Protein AF-A0A7C1K7Y1-F1 (afdb_monomer)

Mean predicted aligned error: 3.79 Å

Sequence (79 aa):
HYYAPKEARWKLDKNRALPIARAVENTMYVLLANTVGSHLGMVSLGNSLIVDPDGCVVAAAGESEETLLTLSLEKFGAA

pLDDT: mean 93.63, std 11.98, range [42.0, 98.81]

Solvent-accessible surface area (backbone atoms only — not comparable to full-atom values): 4624 Å² total; per-residue (Å²): 112,70,28,53,62,69,59,43,60,66,41,48,64,58,65,54,48,52,47,29,51,53,6,44,79,63,66,30,72,30,78,48,84,54,46,51,47,74,57,95,87,17,30,17,55,30,54,22,34,32,22,35,38,87,38,49,74,81,41,74,49,56,47,67,60,89,78,87,87,83,84,70,68,83,82,66,78,82,134

Radius of gyration: 13.93 Å; Cα contacts (8 Å, |Δi|>4): 137; chains: 1; bounding box: 38×25×32 Å

Foldseek 3Di:
DWAQPVVLVVCQVVLLVVQLCVLQVPLAKGWAFWDADDDPNTGHQTFTFIAGSNSDTPDTDGGHDDDDDDDDCVVVPDD

Structure (mmCIF, N/CA/C/O backbone):
data_AF-A0A7C1K7Y1-F1
#
_entry.id   AF-A0A7C1K7Y1-F1
#
loop_
_atom_site.group_PDB
_atom_site.id
_atom_site.type_symbol
_atom_site.label_atom_id
_atom_site.label_alt_id
_atom_site.label_comp_id
_atom_site.label_asym_id
_atom_site.label_entity_id
_atom_site.label_seq_id
_atom_site.pdbx_PDB_ins_code
_atom_site.Cartn_x
_atom_site.Cartn_y
_atom_site.Cartn_z
_atom_site.occupancy
_atom_site.B_iso_or_equiv
_atom_site.auth_seq_id
_atom_site.auth_comp_id
_atom_site.auth_asym_id
_atom_site.auth_atom_id
_atom_site.pdbx_PDB_model_num
ATOM 1 N N . HIS A 1 1 ? 13.615 4.048 -2.297 1.00 83.56 1 HIS A N 1
ATOM 2 C CA . HIS A 1 1 ? 14.660 3.030 -2.588 1.00 83.56 1 HIS A CA 1
ATOM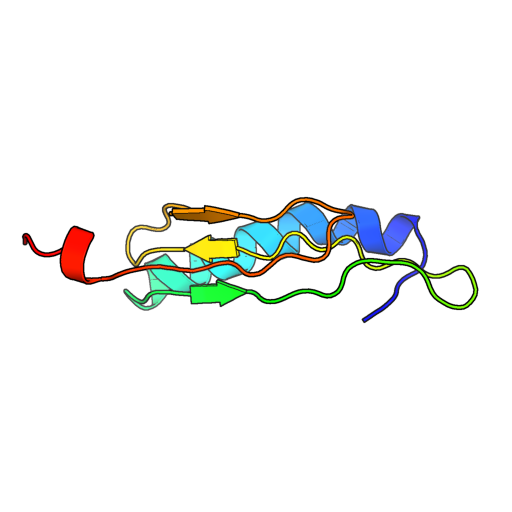 3 C C . HIS A 1 1 ? 14.387 2.374 -3.933 1.00 83.56 1 HIS A C 1
ATOM 5 O O . HIS A 1 1 ? 13.228 2.081 -4.206 1.00 83.56 1 HIS A O 1
ATOM 11 N N . TYR A 1 2 ? 15.419 2.122 -4.740 1.00 95.62 2 TYR A N 1
ATOM 12 C CA . TYR A 1 2 ? 15.296 1.442 -6.034 1.00 95.62 2 TYR A CA 1
ATOM 13 C C . TYR A 1 2 ? 15.816 0.005 -5.938 1.00 95.62 2 TYR A C 1
ATOM 15 O O . TYR A 1 2 ? 16.793 -0.244 -5.235 1.00 95.62 2 TYR A O 1
ATOM 23 N N . TYR A 1 3 ? 15.165 -0.921 -6.639 1.00 96.88 3 TYR A N 1
ATOM 24 C CA . TYR A 1 3 ? 15.455 -2.357 -6.604 1.00 96.88 3 TYR A CA 1
ATOM 25 C C . TYR A 1 3 ? 15.541 -2.937 -8.013 1.00 96.88 3 TYR A C 1
ATOM 27 O O . TYR A 1 3 ? 15.015 -2.350 -8.960 1.00 96.88 3 TYR A O 1
ATOM 35 N N . ALA A 1 4 ? 16.141 -4.119 -8.153 1.00 98.06 4 ALA A N 1
ATOM 36 C CA . ALA A 1 4 ? 16.037 -4.860 -9.403 1.00 98.06 4 ALA A CA 1
ATOM 37 C C . ALA A 1 4 ? 14.544 -5.121 -9.705 1.00 98.06 4 ALA A C 1
ATOM 39 O O . ALA A 1 4 ? 13.792 -5.39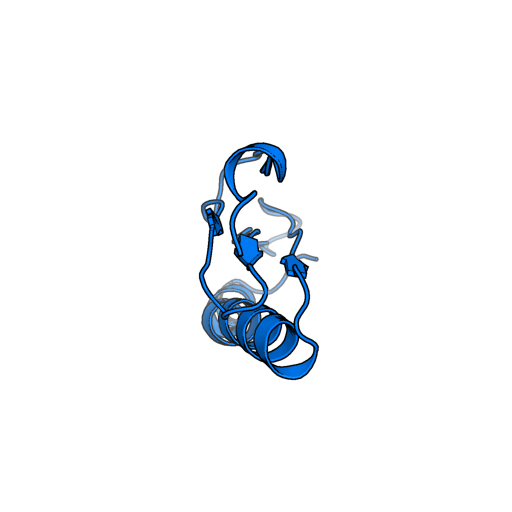6 -8.764 1.00 98.06 4 ALA A O 1
ATOM 40 N N . PRO A 1 5 ? 14.085 -5.087 -10.972 1.00 96.94 5 PRO A N 1
ATOM 41 C CA . PRO A 1 5 ? 12.653 -5.148 -11.296 1.00 96.94 5 PRO A CA 1
ATOM 42 C C . PRO A 1 5 ? 11.891 -6.308 -10.640 1.00 96.94 5 PRO A C 1
ATOM 44 O O . PRO A 1 5 ? 10.788 -6.129 -10.125 1.00 96.94 5 PRO A O 1
ATOM 47 N N . LYS A 1 6 ? 12.514 -7.489 -10.586 1.00 97.44 6 LYS A N 1
ATOM 48 C CA . LYS A 1 6 ? 11.957 -8.677 -9.930 1.00 97.44 6 LYS A CA 1
ATOM 49 C C . LYS A 1 6 ? 11.775 -8.483 -8.422 1.00 97.44 6 LYS A C 1
ATOM 51 O O . LYS A 1 6 ? 10.719 -8.805 -7.887 1.00 97.44 6 LYS A O 1
ATOM 56 N N . GLU A 1 7 ? 12.785 -7.942 -7.746 1.00 97.44 7 GLU A N 1
ATOM 57 C CA . GLU A 1 7 ? 12.721 -7.672 -6.309 1.00 97.44 7 GLU A CA 1
ATOM 58 C C . GLU A 1 7 ? 11.688 -6.583 -6.003 1.00 97.44 7 GLU A C 1
ATOM 60 O O . GLU A 1 7 ? 10.875 -6.753 -5.097 1.00 97.44 7 GLU A O 1
ATOM 65 N N . ALA A 1 8 ? 11.658 -5.504 -6.794 1.00 96.94 8 ALA A N 1
ATOM 66 C CA . ALA A 1 8 ? 10.670 -4.439 -6.645 1.00 96.94 8 ALA A CA 1
ATOM 67 C C . ALA A 1 8 ? 9.237 -4.992 -6.685 1.00 96.94 8 ALA A C 1
ATOM 69 O O . ALA A 1 8 ? 8.425 -4.659 -5.822 1.00 96.94 8 ALA A O 1
ATOM 70 N N . ARG A 1 9 ? 8.951 -5.885 -7.644 1.00 96.94 9 ARG A N 1
ATOM 71 C CA . ARG A 1 9 ? 7.641 -6.533 -7.793 1.00 96.94 9 ARG A CA 1
ATOM 72 C C . ARG A 1 9 ? 7.291 -7.420 -6.597 1.00 96.94 9 ARG A C 1
ATOM 74 O O . ARG A 1 9 ? 6.175 -7.350 -6.101 1.00 96.94 9 ARG A O 1
ATOM 81 N N . TRP A 1 10 ? 8.231 -8.224 -6.104 1.00 97.19 10 TRP A N 1
ATOM 82 C CA . TRP A 1 10 ? 8.000 -9.126 -4.965 1.00 97.19 10 TRP A CA 1
ATOM 83 C C . TRP A 1 10 ? 7.750 -8.414 -3.638 1.00 97.19 10 TRP A C 1
ATOM 85 O O . TRP A 1 10 ? 7.199 -8.998 -2.707 1.00 97.19 10 TRP A O 1
ATOM 95 N N . LYS A 1 11 ? 8.150 -7.149 -3.526 1.00 95.38 11 LYS A N 1
ATOM 96 C CA . LYS A 1 11 ? 7.913 -6.366 -2.317 1.00 95.38 11 LYS A CA 1
ATOM 97 C C . LYS A 1 11 ? 6.479 -5.870 -2.180 1.00 95.38 11 LYS A C 1
ATOM 99 O O . LYS A 1 11 ? 6.127 -5.497 -1.066 1.00 95.38 11 LYS A O 1
ATOM 104 N N . LEU A 1 12 ? 5.680 -5.846 -3.248 1.00 96.31 12 LEU A N 1
ATOM 105 C CA . LEU A 1 12 ? 4.362 -5.206 -3.232 1.00 96.31 12 LEU A CA 1
ATOM 106 C C . LEU A 1 12 ? 3.441 -5.782 -2.159 1.00 96.31 12 LEU A C 1
ATOM 108 O O . LEU A 1 12 ? 2.942 -5.030 -1.324 1.00 96.31 12 LEU A O 1
ATOM 112 N N . ASP A 1 13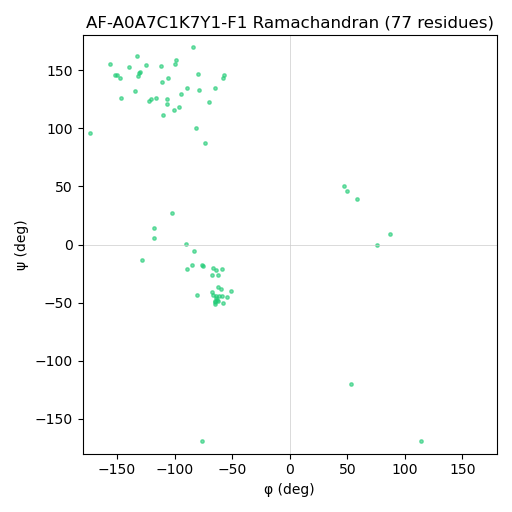 ? 3.306 -7.106 -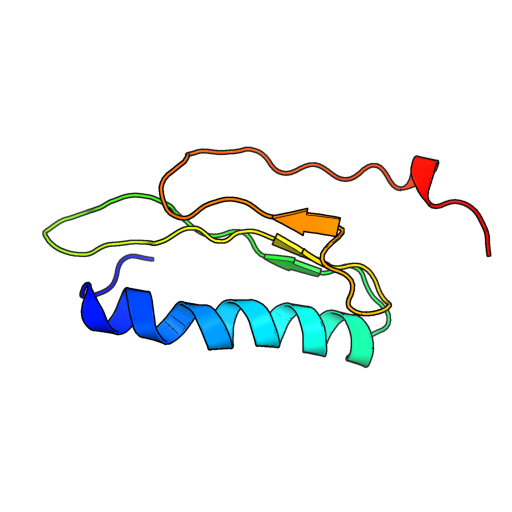2.111 1.00 97.31 13 ASP A N 1
ATOM 113 C CA . ASP A 1 13 ? 2.395 -7.762 -1.171 1.00 97.31 13 ASP A CA 1
ATOM 114 C C . ASP A 1 13 ? 2.810 -7.505 0.279 1.00 97.31 13 ASP A C 1
ATOM 116 O O . ASP A 1 13 ? 2.006 -7.059 1.097 1.00 97.31 13 ASP A O 1
ATOM 120 N N . LYS A 1 14 ? 4.100 -7.689 0.590 1.00 96.81 14 LYS A N 1
ATOM 121 C CA . LYS A 1 14 ? 4.642 -7.406 1.926 1.00 96.81 14 LYS A CA 1
ATOM 122 C C . LYS A 1 14 ? 4.481 -5.929 2.297 1.00 96.81 14 LYS A C 1
ATOM 124 O O . LYS A 1 14 ? 4.101 -5.618 3.422 1.00 96.81 14 LYS A O 1
ATOM 129 N N . ASN A 1 15 ? 4.782 -5.021 1.371 1.00 97.38 15 ASN A N 1
ATOM 130 C CA . ASN A 1 15 ? 4.700 -3.583 1.608 1.00 97.38 15 ASN A CA 1
ATOM 131 C C . ASN A 1 15 ? 3.256 -3.111 1.808 1.00 97.38 15 ASN A C 1
ATOM 133 O O . ASN A 1 15 ? 3.060 -2.112 2.487 1.00 97.38 15 ASN A O 1
ATOM 137 N N . ARG A 1 16 ? 2.261 -3.816 1.260 1.00 98.19 16 ARG A N 1
ATOM 138 C CA . ARG A 1 16 ? 0.844 -3.559 1.536 1.00 98.19 16 ARG A CA 1
ATOM 139 C C . ARG A 1 16 ? 0.388 -4.188 2.853 1.00 98.19 16 ARG A C 1
ATOM 141 O O . ARG A 1 16 ? -0.320 -3.543 3.617 1.00 98.19 16 ARG A O 1
ATOM 148 N N . ALA A 1 17 ? 0.797 -5.425 3.128 1.00 98.62 17 ALA A N 1
ATOM 149 C CA . ALA A 1 17 ? 0.359 -6.169 4.307 1.00 98.62 17 ALA A CA 1
ATOM 150 C C . ALA A 1 17 ? 0.890 -5.575 5.622 1.00 98.62 17 ALA A C 1
ATOM 152 O O . ALA A 1 17 ? 0.148 -5.486 6.596 1.00 98.62 17 ALA A O 1
ATOM 153 N N . LEU A 1 18 ? 2.157 -5.143 5.654 1.00 98.50 18 LEU A N 1
ATOM 154 C CA . LEU A 1 18 ? 2.789 -4.652 6.883 1.00 98.50 18 LEU A CA 1
ATOM 155 C C . LEU A 1 18 ? 2.114 -3.393 7.460 1.00 98.50 18 LEU A C 1
ATOM 157 O O . LEU A 1 18 ? 1.824 -3.406 8.653 1.00 98.50 18 LEU A O 1
ATOM 161 N N . PRO A 1 19 ? 1.823 -2.327 6.684 1.00 98.56 19 PRO A N 1
ATOM 162 C CA . PRO A 1 19 ? 1.084 -1.176 7.199 1.00 98.56 19 PRO A CA 1
ATOM 163 C C . PRO A 1 19 ? -0.305 -1.532 7.725 1.00 98.56 19 PRO A C 1
ATOM 165 O O . PRO A 1 19 ? -0.705 -0.989 8.747 1.00 98.56 19 PRO A O 1
ATOM 168 N N . ILE A 1 20 ? -1.015 -2.452 7.056 1.00 98.81 20 ILE A N 1
ATOM 169 C CA . ILE A 1 20 ? -2.357 -2.885 7.469 1.00 98.81 20 ILE A CA 1
ATOM 170 C C . ILE A 1 20 ? -2.294 -3.590 8.822 1.00 98.81 20 ILE A C 1
ATOM 172 O O . ILE A 1 20 ? -2.996 -3.199 9.750 1.00 98.81 20 ILE A O 1
ATOM 176 N N . ALA A 1 21 ? -1.401 -4.573 8.963 1.00 98.81 21 ALA A N 1
ATOM 177 C CA . ALA A 1 21 ? -1.197 -5.259 10.236 1.00 98.81 21 ALA A CA 1
ATOM 178 C C . ALA A 1 21 ? -0.793 -4.270 11.340 1.00 98.81 21 ALA A C 1
ATOM 180 O O . ALA A 1 21 ? -1.363 -4.277 12.427 1.00 98.81 21 ALA A O 1
ATOM 181 N N . ARG A 1 22 ? 0.134 -3.354 11.035 1.00 98.62 22 ARG A N 1
ATOM 182 C CA . ARG A 1 22 ? 0.633 -2.359 11.988 1.00 98.62 22 ARG A CA 1
ATOM 183 C C . ARG A 1 22 ? -0.462 -1.407 12.471 1.00 98.62 22 ARG A C 1
ATOM 185 O O . ARG A 1 22 ? -0.430 -1.026 13.639 1.00 98.62 22 ARG A O 1
ATOM 192 N N . ALA A 1 23 ? -1.392 -1.034 11.594 1.00 98.69 23 ALA A N 1
ATOM 193 C CA . ALA A 1 23 ? -2.511 -0.163 11.929 1.00 98.69 23 ALA A 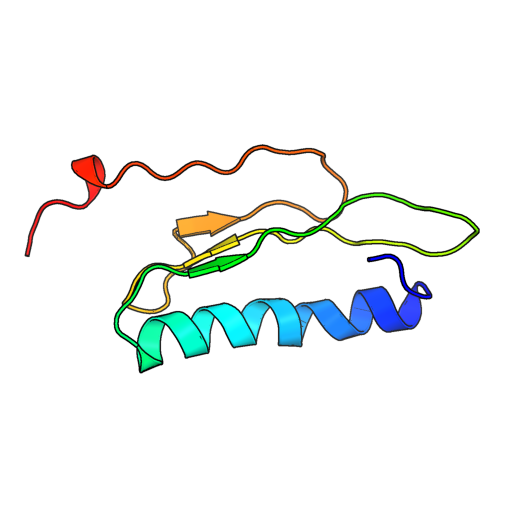CA 1
ATOM 194 C C . ALA A 1 23 ? -3.454 -0.830 12.937 1.00 98.69 23 ALA A C 1
ATOM 196 O O . ALA A 1 23 ? -3.708 -0.261 13.997 1.00 98.69 23 ALA A O 1
ATOM 197 N N . VAL A 1 24 ? -3.848 -2.078 12.660 1.00 98.69 24 VAL A N 1
ATOM 198 C CA . VAL A 1 24 ? -4.734 -2.873 13.525 1.00 98.69 24 VAL A CA 1
ATOM 199 C C . VAL A 1 24 ? -4.076 -3.185 14.869 1.00 98.69 24 VAL A C 1
ATOM 201 O O . VAL A 1 24 ? -4.665 -2.955 15.921 1.00 98.69 24 VAL A O 1
ATOM 204 N N . GLU A 1 25 ? -2.829 -3.665 14.861 1.00 98.75 25 GLU A N 1
ATOM 205 C CA . GLU A 1 25 ? -2.107 -4.073 16.077 1.00 98.75 25 GLU A CA 1
ATOM 206 C C . GLU A 1 25 ? -1.884 -2.930 17.075 1.00 98.75 25 GLU A C 1
ATOM 208 O O . GLU A 1 25 ? -1.698 -3.183 18.263 1.00 98.75 25 GLU A O 1
ATOM 213 N N . ASN A 1 26 ? -1.847 -1.684 16.597 1.00 98.44 26 ASN A N 1
ATOM 214 C CA . ASN A 1 26 ? -1.517 -0.516 17.416 1.00 98.44 26 AS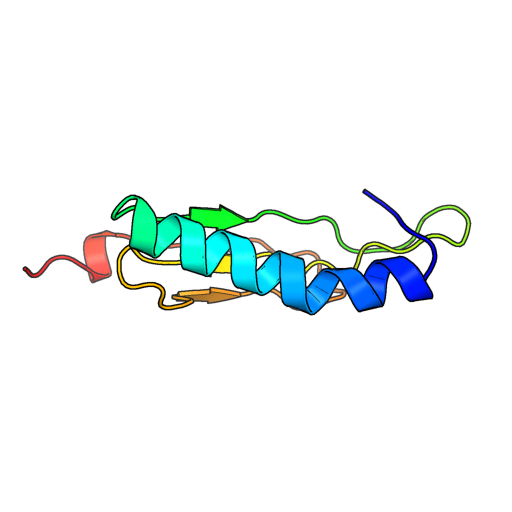N A CA 1
ATOM 215 C C . ASN A 1 26 ? -2.674 0.488 17.502 1.00 98.44 26 ASN A C 1
ATOM 217 O O . ASN A 1 26 ? -2.477 1.571 18.048 1.00 98.44 26 ASN A O 1
ATOM 221 N N . THR A 1 27 ? -3.848 0.156 16.952 1.00 98.06 27 THR A N 1
ATOM 222 C CA . THR A 1 27 ? -5.028 1.035 16.893 1.00 98.06 27 THR A CA 1
ATOM 223 C C . THR A 1 27 ? -4.667 2.446 16.407 1.00 98.06 27 THR A C 1
ATOM 225 O O . THR A 1 27 ? -4.984 3.452 17.043 1.00 98.06 27 THR A O 1
ATOM 228 N N . MET A 1 28 ? -3.940 2.536 15.290 1.00 97.44 28 MET A N 1
ATOM 229 C CA . MET A 1 28 ? -3.420 3.812 14.791 1.00 97.44 28 MET A CA 1
ATOM 230 C C . MET A 1 28 ? -3.512 3.940 13.276 1.00 97.44 28 MET A C 1
ATOM 232 O O . MET A 1 28 ? -3.411 2.956 12.548 1.00 97.44 28 MET A O 1
ATOM 236 N N . TYR A 1 29 ? -3.606 5.180 12.798 1.00 97.56 29 TYR A N 1
ATOM 237 C CA . TYR A 1 29 ? -3.393 5.475 11.386 1.00 97.56 29 TYR A CA 1
ATOM 238 C C . TYR A 1 29 ? -1.941 5.182 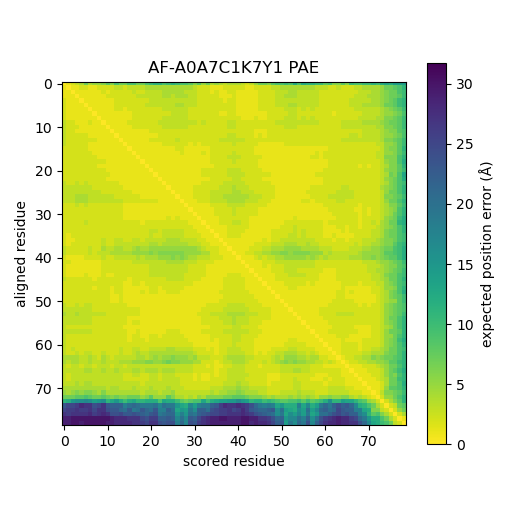10.997 1.00 97.56 29 TYR A C 1
ATOM 240 O O . TYR A 1 29 ? -1.008 5.601 11.686 1.00 97.56 29 TYR A O 1
ATOM 248 N N . VAL A 1 30 ? -1.738 4.515 9.862 1.00 98.50 30 VAL A N 1
ATOM 249 C CA . VAL A 1 30 ? -0.403 4.231 9.320 1.00 98.50 30 VAL A CA 1
ATOM 250 C C . VAL A 1 30 ? -0.281 4.805 7.920 1.00 98.50 30 VAL A C 1
ATOM 252 O O . VAL A 1 30 ? -1.061 4.482 7.029 1.00 98.50 30 VAL A O 1
ATOM 255 N N . LEU A 1 31 ? 0.729 5.652 7.724 1.00 98.19 31 LEU A N 1
ATOM 256 C CA . LEU A 1 31 ? 1.033 6.283 6.446 1.00 98.19 31 LEU A CA 1
ATOM 257 C C . LEU A 1 31 ? 2.333 5.686 5.901 1.00 98.19 31 LEU A C 1
ATOM 259 O O . LEU A 1 31 ? 3.411 5.912 6.450 1.00 98.19 31 LEU A O 1
ATOM 263 N N . LEU A 1 32 ? 2.234 4.930 4.810 1.00 97.88 32 LEU A N 1
ATOM 264 C CA . LEU A 1 32 ? 3.385 4.445 4.056 1.00 97.88 32 LEU A CA 1
ATOM 265 C C . LEU A 1 32 ? 3.649 5.388 2.882 1.00 97.88 32 LEU A C 1
ATOM 267 O O . LEU A 1 32 ? 2.820 5.497 1.981 1.00 97.88 32 LEU A O 1
ATOM 271 N N . ALA A 1 33 ? 4.828 6.009 2.861 1.00 97.00 33 ALA A N 1
ATOM 272 C CA . ALA A 1 33 ? 5.308 6.794 1.729 1.00 97.00 33 ALA A CA 1
ATOM 273 C C . ALA A 1 33 ? 6.423 6.042 0.990 1.00 97.00 33 ALA A C 1
ATOM 275 O O . ALA A 1 33 ? 7.433 5.661 1.583 1.00 97.00 33 ALA A O 1
ATOM 276 N N . ASN A 1 34 ? 6.247 5.855 -0.316 1.00 96.56 34 ASN A N 1
ATOM 277 C CA . ASN A 1 34 ? 7.184 5.183 -1.206 1.00 96.56 34 ASN A CA 1
ATOM 278 C C . ASN A 1 34 ? 7.571 6.073 -2.391 1.00 96.56 34 ASN A C 1
ATOM 280 O O . ASN A 1 34 ? 6.826 6.950 -2.821 1.00 96.56 34 ASN A O 1
ATOM 284 N N . THR A 1 35 ? 8.754 5.804 -2.937 1.00 96.44 35 THR A N 1
ATOM 285 C CA . THR A 1 35 ? 9.267 6.443 -4.154 1.00 96.44 35 THR A CA 1
ATOM 286 C C . THR A 1 35 ? 8.652 5.793 -5.401 1.00 96.44 35 THR A C 1
ATOM 288 O O . THR A 1 35 ? 8.442 4.580 -5.417 1.00 96.44 35 THR A O 1
ATOM 291 N N . VAL A 1 36 ? 8.433 6.571 -6.462 1.00 97.19 36 VAL A N 1
ATOM 292 C CA . VAL A 1 36 ? 8.142 6.076 -7.819 1.00 97.19 36 VAL A CA 1
ATOM 293 C C . VAL A 1 36 ? 9.298 6.396 -8.764 1.00 97.19 36 VAL A C 1
ATOM 295 O O . VAL A 1 36 ? 10.036 7.356 -8.547 1.00 97.19 36 VAL A O 1
ATOM 298 N N . GLY A 1 37 ? 9.458 5.594 -9.814 1.00 97.25 37 GLY A N 1
ATOM 299 C CA . GLY A 1 37 ? 10.378 5.872 -10.917 1.00 97.25 37 GLY A CA 1
ATOM 300 C C . GLY A 1 37 ? 11.534 4.884 -11.030 1.00 97.25 37 GLY A C 1
ATOM 301 O O . GLY A 1 37 ? 11.571 3.838 -10.377 1.00 97.25 37 GLY A O 1
ATOM 302 N N . SER A 1 38 ? 12.507 5.222 -11.874 1.00 96.75 38 SER A N 1
ATOM 303 C CA . SER A 1 38 ? 13.647 4.360 -12.192 1.00 96.75 38 SER A CA 1
ATOM 304 C C . SER A 1 38 ? 14.979 5.093 -12.098 1.00 96.75 38 SER A C 1
ATOM 306 O O . SER A 1 38 ? 15.082 6.253 -12.493 1.00 96.75 38 SER A O 1
ATOM 308 N N . HIS A 1 39 ? 16.018 4.392 -11.654 1.00 95.88 39 HIS A N 1
ATOM 309 C CA . HIS A 1 39 ? 17.378 4.912 -11.581 1.00 95.88 39 HIS A CA 1
ATOM 310 C C . HIS A 1 39 ? 18.390 3.792 -11.843 1.00 95.88 39 HIS A C 1
ATOM 312 O O . HIS A 1 39 ? 18.341 2.760 -11.181 1.00 95.88 39 HIS A O 1
ATOM 318 N N . LEU A 1 40 ? 19.303 3.984 -12.806 1.00 96.31 40 LEU A N 1
ATOM 319 C CA . LEU A 1 40 ? 20.388 3.040 -13.133 1.00 96.31 40 LEU A CA 1
ATOM 320 C C . LEU A 1 40 ? 19.918 1.578 -13.319 1.00 96.31 40 LEU A C 1
ATOM 322 O O . LEU A 1 40 ? 20.499 0.650 -12.764 1.00 96.31 40 LEU A O 1
ATOM 326 N N . GLY A 1 41 ? 18.831 1.368 -14.072 1.00 95.69 41 GLY A N 1
ATOM 327 C CA . GLY A 1 41 ? 18.254 0.034 -14.324 1.00 95.69 41 GLY A CA 1
ATOM 328 C C . GLY A 1 41 ? 17.457 -0.564 -13.154 1.00 95.69 41 GLY A C 1
ATOM 329 O O . GLY A 1 41 ? 16.892 -1.649 -13.279 1.00 95.69 41 GLY A O 1
ATOM 330 N N . MET A 1 42 ? 17.374 0.152 -12.035 1.00 98.00 42 MET A N 1
ATOM 331 C CA . MET A 1 42 ? 16.595 -0.203 -10.852 1.00 98.00 42 MET A CA 1
ATOM 332 C C . MET A 1 42 ? 15.272 0.574 -10.845 1.00 98.00 42 MET A C 1
ATOM 334 O O . MET A 1 42 ? 15.177 1.660 -11.419 1.00 98.00 42 MET A O 1
ATOM 338 N N . VAL A 1 43 ? 14.247 0.051 -10.172 1.00 97.94 43 VAL A N 1
ATOM 339 C CA . VAL A 1 43 ? 12.894 0.628 -10.133 1.00 97.94 43 VAL A CA 1
ATOM 340 C C . VAL A 1 43 ? 12.354 0.729 -8.707 1.00 97.94 43 VAL A C 1
ATOM 342 O O . VAL A 1 43 ? 12.663 -0.091 -7.839 1.00 97.94 43 VAL A O 1
ATOM 345 N N . SER A 1 44 ? 11.546 1.757 -8.465 1.00 97.50 44 SER A N 1
ATOM 346 C CA . SER A 1 44 ? 10.698 1.911 -7.288 1.00 97.50 44 SER A CA 1
ATOM 347 C C . SER A 1 44 ? 9.247 2.005 -7.748 1.00 97.50 44 SER A C 1
ATOM 349 O O . SER A 1 44 ? 8.931 2.810 -8.620 1.00 97.50 44 SER A O 1
ATOM 351 N N . LEU A 1 45 ? 8.388 1.143 -7.204 1.00 97.31 45 LEU A N 1
ATOM 352 C CA . LEU A 1 45 ? 7.020 0.940 -7.690 1.00 97.31 45 LEU A CA 1
ATOM 353 C C . LEU A 1 45 ? 5.969 1.636 -6.818 1.00 97.31 45 LEU A C 1
ATOM 355 O O . LEU A 1 45 ? 4.859 1.130 -6.718 1.00 97.31 45 LEU A O 1
ATOM 359 N N . GLY A 1 46 ? 6.301 2.724 -6.115 1.00 96.75 46 GLY A N 1
ATOM 360 C CA . GLY A 1 46 ? 5.310 3.506 -5.370 1.00 96.75 46 GLY A CA 1
ATOM 361 C C . GLY A 1 46 ? 4.475 2.664 -4.406 1.00 96.75 46 GLY A C 1
ATOM 362 O O . GLY A 1 46 ? 5.020 2.028 -3.502 1.00 96.75 46 GLY A O 1
ATOM 363 N N . ASN A 1 47 ? 3.153 2.651 -4.607 1.00 97.19 47 ASN A N 1
ATOM 364 C CA . ASN A 1 47 ? 2.182 2.025 -3.702 1.00 97.19 47 ASN A CA 1
ATOM 365 C C . ASN A 1 47 ? 2.242 2.608 -2.282 1.00 97.19 47 ASN A C 1
ATOM 367 O O . ASN A 1 47 ? 2.158 1.888 -1.285 1.00 97.19 47 ASN A O 1
ATOM 371 N N . SER A 1 48 ? 2.430 3.925 -2.189 1.00 98.12 48 SER A N 1
ATOM 372 C CA . SER A 1 48 ? 2.139 4.655 -0.955 1.00 98.12 48 SER A CA 1
ATOM 373 C C . SER A 1 48 ? 0.678 4.429 -0.575 1.00 98.12 48 SER A C 1
ATOM 375 O O . SER A 1 48 ? -0.176 4.314 -1.456 1.00 98.12 48 SER A O 1
ATOM 377 N N . LEU A 1 49 ? 0.371 4.369 0.715 1.00 98.38 49 LEU A N 1
ATOM 378 C CA . LEU A 1 49 ? -0.996 4.163 1.181 1.00 98.38 49 LEU A CA 1
ATOM 379 C C . LEU A 1 49 ? -1.190 4.693 2.601 1.00 98.38 49 LEU A C 1
ATOM 381 O O . LEU A 1 49 ? -0.237 4.790 3.376 1.00 98.38 49 LEU A O 1
ATOM 385 N N . ILE A 1 50 ? -2.434 5.024 2.924 1.00 98.50 50 ILE A N 1
ATOM 386 C CA . ILE A 1 50 ? -2.878 5.429 4.254 1.00 98.50 50 ILE A CA 1
ATOM 387 C C . ILE A 1 50 ? -3.866 4.372 4.741 1.00 98.50 50 ILE A C 1
ATOM 389 O O . ILE A 1 50 ? -4.832 4.069 4.039 1.00 98.50 50 ILE A O 1
ATOM 393 N N . VAL A 1 51 ? -3.607 3.812 5.919 1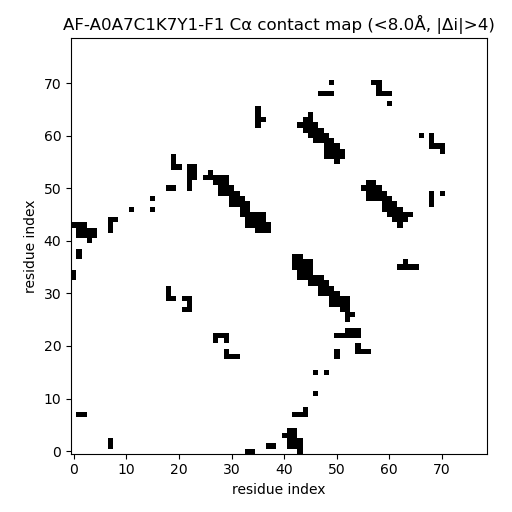.00 98.56 51 VAL A N 1
ATOM 394 C CA . VAL A 1 51 ? -4.484 2.850 6.595 1.00 98.56 51 VAL A CA 1
ATOM 395 C C . VAL A 1 51 ? -5.076 3.493 7.839 1.00 98.56 51 VAL A C 1
ATOM 397 O O . VAL A 1 51 ? -4.363 4.211 8.543 1.00 98.56 51 VAL A O 1
ATOM 400 N N . ASP A 1 52 ? -6.352 3.242 8.103 1.00 97.69 52 ASP A N 1
ATOM 401 C CA . ASP A 1 52 ? -7.012 3.609 9.356 1.00 97.69 52 ASP A CA 1
ATOM 402 C C . ASP A 1 52 ? -6.785 2.564 10.474 1.00 97.69 52 ASP A C 1
ATOM 404 O O . ASP A 1 52 ? -6.246 1.485 10.209 1.00 97.69 52 ASP A O 1
ATOM 408 N N . PRO A 1 53 ? -7.166 2.863 11.732 1.00 97.44 53 PRO A N 1
ATOM 409 C CA . PRO A 1 53 ? -6.983 1.945 12.860 1.00 97.44 53 PRO A CA 1
ATOM 410 C C . PRO A 1 53 ? -7.657 0.569 12.724 1.00 97.44 53 PRO A C 1
ATOM 412 O O . PRO A 1 53 ? -7.220 -0.366 13.390 1.00 97.44 53 PRO A O 1
ATOM 415 N N . ASP A 1 54 ? -8.672 0.425 11.867 1.00 97.06 54 ASP A N 1
ATOM 416 C CA . ASP A 1 54 ? -9.389 -0.837 11.628 1.00 97.06 54 ASP A CA 1
ATOM 417 C C . ASP A 1 54 ? -8.761 -1.665 10.492 1.00 97.06 54 ASP A C 1
ATOM 419 O O . ASP A 1 54 ? -9.219 -2.763 10.164 1.00 97.06 54 ASP A O 1
ATOM 423 N N . GLY A 1 55 ? -7.678 -1.166 9.888 1.00 97.88 55 GLY A N 1
ATOM 424 C CA . GLY A 1 55 ? -6.967 -1.835 8.803 1.00 97.88 55 GLY A CA 1
ATOM 425 C C . GLY A 1 55 ? -7.528 -1.530 7.411 1.00 97.88 55 GLY A C 1
ATOM 426 O O . GLY A 1 55 ? -7.104 -2.154 6.433 1.00 97.88 55 GLY A O 1
ATOM 427 N N . CYS A 1 56 ? -8.450 -0.574 7.280 1.00 97.44 56 CYS A N 1
ATOM 428 C CA . CYS A 1 56 ? -8.972 -0.150 5.989 1.00 97.44 56 CYS A CA 1
ATOM 429 C C . CYS A 1 56 ? -7.983 0.786 5.287 1.00 97.44 56 CYS A C 1
ATOM 431 O O . CYS A 1 56 ? -7.469 1.744 5.863 1.00 97.44 56 CYS A O 1
ATOM 433 N N . VAL A 1 57 ? -7.723 0.535 4.002 1.00 98.00 57 VAL A N 1
ATOM 434 C CA . VAL A 1 57 ? -6.900 1.424 3.174 1.00 98.00 57 VAL A CA 1
ATOM 435 C C . VAL A 1 57 ? -7.763 2.585 2.685 1.00 98.00 57 VAL A C 1
ATOM 437 O O . VAL A 1 57 ? -8.509 2.443 1.719 1.00 98.00 57 VAL A O 1
ATOM 440 N N . VAL A 1 58 ? -7.641 3.735 3.345 1.00 97.44 58 VAL A N 1
ATOM 441 C CA . VAL A 1 58 ? -8.455 4.937 3.088 1.00 97.44 58 VAL A CA 1
ATOM 442 C C . VAL A 1 58 ? -7.908 5.818 1.962 1.00 97.44 58 VAL A C 1
ATOM 444 O O . VAL A 1 58 ? -8.638 6.634 1.404 1.00 97.44 58 VAL A O 1
ATOM 447 N N . ALA A 1 59 ? -6.637 5.644 1.593 1.00 97.38 59 ALA A N 1
ATOM 448 C CA . ALA A 1 59 ? -6.038 6.245 0.402 1.00 97.38 59 ALA A CA 1
ATOM 449 C C . ALA A 1 59 ? -4.888 5.371 -0.119 1.00 97.38 59 ALA A C 1
ATOM 451 O O . ALA A 1 59 ? -4.154 4.777 0.672 1.00 97.38 59 ALA A O 1
ATOM 452 N N . ALA A 1 60 ? -4.695 5.311 -1.437 1.00 97.75 60 ALA A N 1
ATOM 453 C CA . ALA A 1 60 ? -3.601 4.570 -2.062 1.00 97.75 60 ALA A CA 1
ATOM 454 C C . ALA A 1 60 ? -3.126 5.260 -3.346 1.00 97.75 60 ALA A C 1
ATOM 456 O O . ALA A 1 60 ? -3.932 5.808 -4.094 1.00 97.75 60 ALA A O 1
ATOM 457 N N . ALA A 1 61 ? -1.819 5.211 -3.592 1.00 97.81 61 ALA A N 1
ATOM 458 C CA . ALA A 1 61 ? -1.190 5.656 -4.830 1.00 97.81 61 ALA A CA 1
ATOM 459 C C . ALA A 1 61 ? -0.907 4.466 -5.759 1.00 97.81 61 ALA A C 1
ATOM 461 O O . ALA A 1 61 ? -0.787 3.327 -5.304 1.00 97.81 61 ALA A O 1
ATOM 462 N N . GLY A 1 62 ? -0.758 4.750 -7.054 1.00 96.25 62 GLY A N 1
ATOM 463 C CA . GLY A 1 62 ? -0.348 3.771 -8.059 1.00 96.25 62 GLY A CA 1
ATOM 464 C C . GLY A 1 62 ? 1.149 3.434 -8.029 1.00 96.25 62 GLY A C 1
ATOM 465 O O . GLY A 1 62 ? 1.889 3.795 -7.107 1.00 96.25 62 GLY A O 1
ATOM 466 N N . GLU A 1 63 ? 1.607 2.729 -9.068 1.00 96.31 63 GLU A N 1
ATOM 467 C CA . GLU A 1 63 ? 2.991 2.236 -9.141 1.00 96.31 63 GLU A CA 1
ATOM 468 C C . GLU A 1 63 ? 3.986 3.215 -9.781 1.00 96.31 63 GLU A C 1
ATOM 470 O O . GLU A 1 63 ? 5.194 3.080 -9.590 1.00 96.31 63 GLU A O 1
ATOM 475 N N . SER A 1 64 ? 3.496 4.175 -10.566 1.00 93.56 64 SER A N 1
ATOM 476 C CA . SER A 1 64 ? 4.323 4.986 -11.472 1.00 93.56 64 SER A CA 1
ATOM 477 C C . SER A 1 64 ? 4.136 6.492 -11.329 1.00 93.56 64 SER A C 1
ATOM 479 O O . SER A 1 64 ? 4.929 7.253 -11.876 1.00 93.56 64 SER A O 1
ATOM 481 N N . GLU A 1 65 ? 3.089 6.926 -10.636 1.00 94.94 65 GLU A N 1
ATOM 482 C CA . GLU A 1 65 ? 2.670 8.325 -10.593 1.00 94.94 65 GLU A CA 1
ATOM 483 C C . GLU A 1 65 ? 3.273 9.036 -9.380 1.00 94.94 65 GLU A C 1
ATOM 485 O O . GLU A 1 65 ? 3.172 8.559 -8.248 1.00 94.94 65 GLU A O 1
ATOM 490 N N . GLU A 1 66 ? 3.896 10.194 -9.607 1.00 96.88 66 GLU A N 1
ATOM 491 C CA . GLU A 1 66 ? 4.231 11.103 -8.513 1.00 96.88 66 GLU A CA 1
ATOM 492 C C . GLU A 1 66 ? 2.925 11.702 -7.988 1.00 96.88 66 GLU A C 1
ATOM 494 O O . GLU A 1 66 ? 2.116 12.234 -8.747 1.00 96.88 66 GLU A O 1
ATOM 499 N N . THR A 1 67 ? 2.651 11.532 -6.697 1.00 95.62 67 THR A N 1
ATOM 500 C CA . THR A 1 67 ? 1.332 11.828 -6.130 1.00 95.62 67 THR A CA 1
ATOM 501 C C . THR A 1 67 ? 1.449 12.261 -4.678 1.00 95.62 67 THR A C 1
ATOM 503 O O . THR A 1 67 ? 2.274 11.745 -3.923 1.00 95.62 67 THR A O 1
ATOM 506 N N . LEU A 1 68 ? 0.568 13.179 -4.276 1.00 97.12 68 LEU A N 1
ATOM 507 C CA . LEU A 1 68 ? 0.341 13.547 -2.885 1.00 97.12 68 LEU A CA 1
ATOM 508 C C . LEU A 1 68 ? -0.925 12.846 -2.374 1.00 97.12 68 LEU A C 1
ATOM 510 O O . LEU A 1 68 ? -2.024 13.127 -2.848 1.00 97.12 68 LEU A O 1
ATOM 514 N N . LEU A 1 69 ? -0.777 11.958 -1.390 1.00 96.94 69 LEU A N 1
ATOM 515 C CA . LEU A 1 69 ? -1.915 11.387 -0.665 1.00 96.94 69 LEU A CA 1
ATOM 516 C C . LEU A 1 69 ? -2.259 12.273 0.533 1.00 96.94 69 LEU A C 1
ATOM 518 O O . LEU A 1 69 ? -1.371 12.673 1.286 1.00 96.94 69 LEU A O 1
ATOM 522 N N . THR A 1 70 ? -3.545 12.555 0.725 1.00 95.31 70 THR A N 1
ATOM 523 C CA . THR A 1 70 ? -4.048 13.353 1.848 1.00 95.31 70 THR A CA 1
ATOM 524 C C . THR A 1 70 ? -5.207 12.640 2.538 1.00 95.31 70 THR A C 1
ATOM 526 O O . THR A 1 70 ? -5.972 11.911 1.909 1.00 95.31 70 THR A O 1
ATOM 529 N N . LEU A 1 71 ? -5.330 12.849 3.848 1.00 93.69 71 LEU A N 1
ATOM 530 C CA . LEU A 1 71 ? -6.440 12.370 4.666 1.00 93.69 71 LEU A CA 1
ATOM 531 C C . LEU A 1 71 ? -6.898 13.517 5.570 1.00 93.69 71 LEU A C 1
ATOM 533 O O . LEU A 1 71 ? -6.072 14.159 6.215 1.00 93.69 71 LEU A O 1
ATOM 537 N N . SER A 1 72 ? -8.207 13.763 5.626 1.00 91.38 72 SER A N 1
ATOM 538 C CA . SER A 1 72 ? -8.814 14.681 6.595 1.00 9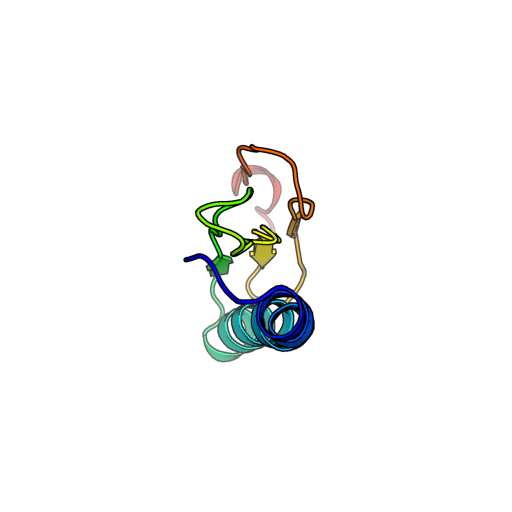1.38 72 SER A CA 1
ATOM 539 C C . SER A 1 72 ? -9.542 13.871 7.659 1.00 91.38 72 SER A C 1
ATOM 541 O O . SER A 1 72 ? -10.463 13.125 7.334 1.00 91.38 72 SER A O 1
ATOM 543 N N . LEU A 1 73 ? -9.141 14.040 8.920 1.00 85.81 73 LEU A N 1
ATOM 544 C CA . LEU A 1 73 ? -9.753 13.359 10.065 1.00 85.81 73 LEU A CA 1
ATOM 545 C C . LEU A 1 73 ? -11.116 13.950 10.445 1.00 85.81 73 LEU A C 1
ATOM 547 O O . LEU A 1 73 ? -11.924 13.276 11.074 1.00 85.81 73 LEU A O 1
ATOM 551 N N . GLU A 1 74 ? -11.414 15.174 10.005 1.00 79.19 74 GLU A N 1
ATOM 552 C CA . GLU A 1 74 ? -12.704 15.829 10.258 1.00 79.19 74 GLU A CA 1
ATOM 553 C C . GLU A 1 74 ? -13.872 15.084 9.592 1.00 79.19 74 GLU A C 1
ATOM 555 O O . GLU A 1 74 ? -15.008 15.181 10.046 1.00 79.19 74 GLU A O 1
ATOM 560 N N . LYS A 1 75 ? -13.598 14.284 8.551 1.00 57.22 75 LYS A N 1
ATOM 561 C CA . LYS A 1 75 ? -14.595 13.427 7.889 1.00 57.22 75 LYS A CA 1
ATOM 562 C C . LYS A 1 75 ? -14.825 12.078 8.582 1.00 57.22 75 LYS A C 1
ATOM 564 O O . LYS A 1 75 ? -15.723 11.354 8.167 1.00 57.22 75 LYS A O 1
ATOM 569 N N . PHE A 1 76 ? -14.050 11.754 9.619 1.00 59.69 76 PHE A N 1
ATOM 570 C CA . PHE A 1 76 ? -14.116 10.483 10.354 1.00 59.69 76 PHE A CA 1
ATOM 571 C C . PHE A 1 76 ? -14.486 10.669 11.835 1.00 59.69 76 PHE A C 1
ATOM 573 O O . PHE A 1 76 ? -14.353 9.749 12.637 1.00 59.69 76 PHE A O 1
ATOM 580 N N . GLY A 1 77 ? -14.982 11.853 12.210 1.00 47.25 77 GLY A N 1
ATOM 581 C CA . GLY A 1 77 ? -15.560 12.092 13.527 1.00 47.25 77 GLY A CA 1
ATOM 582 C C . GLY A 1 77 ? -16.938 11.447 13.668 1.00 47.25 77 GLY A C 1
ATOM 583 O O . GLY A 1 77 ? -17.935 12.114 13.416 1.00 47.25 77 GLY A O 1
ATOM 584 N N . ALA A 1 78 ? -16.982 10.174 14.068 1.00 42.00 78 ALA A N 1
ATOM 585 C CA . ALA A 1 78 ? -18.027 9.602 14.924 1.00 42.00 78 ALA A CA 1
ATOM 586 C C . ALA A 1 78 ? -17.686 8.152 15.314 1.00 42.00 78 ALA A C 1
ATOM 588 O O . ALA A 1 78 ? -18.014 7.215 14.586 1.00 42.00 78 ALA A O 1
ATOM 589 N N . ALA A 1 79 ? -17.083 7.996 16.492 1.00 42.12 79 ALA A N 1
ATOM 590 C CA . ALA A 1 79 ? -17.461 7.000 17.494 1.00 42.12 79 ALA A CA 1
ATOM 591 C C . ALA A 1 79 ? -17.067 7.543 18.873 1.00 42.12 79 ALA A C 1
ATOM 593 O O . ALA A 1 79 ? -15.890 7.941 19.027 1.00 42.12 79 ALA A O 1
#

Secondary structure (DSSP, 8-state):
--B-HHHHHHHHHHHHHHHHHHHHHHTS-EEE---EEEETTEEEE---EEE-TTS-EEEE--SS--------GGGG---

Nearest PDB structures (foldseek):
  6le2-assembly1_B  TM=8.562E-01  e=2.549E-03  Nitratireductor indicus C115
  5g3o-assembly1_B  TM=9.504E-01  e=1.005E-02  Bacillus cereus
  6le2-assembly1_A  TM=8.438E-01  e=4.898E-03  Nitratireductor indicus C115
  5g3o-assembly1_E  TM=7.411E-01  e=6.361E-03  Bacillus cereus
  4f4h-assembly1_B  TM=7.015E-01  e=1.073E-02  Burkholderia thailandensis E264